Protein AF-A0A7S0IPT7-F1 (afdb_monomer)

Secondary structure (DSSP, 8-state):
-GGGT--HHHHHHHHHHHHHHHHHSSSSGGG-SS-TTS---TTSTTGGGG-S-------S-SSHHHHHHHHHHHHHTT---HHHHHHHHHHHHHTTSHHHHHHHHHHHHHTSHHHH--S-----SPPPP--------------------S---

Radius of gyration: 20.46 Å; Cα contacts (8 Å, |Δi|>4): 159; chains: 1; bounding box: 53×33×56 Å

Structure (mmCIF, N/CA/C/O backbone):
data_AF-A0A7S0IPT7-F1
#
_entry.id   AF-A0A7S0IPT7-F1
#
loop_
_atom_site.group_PDB
_atom_site.id
_atom_site.type_symbol
_atom_site.label_atom_id
_atom_site.label_alt_id
_atom_site.label_comp_id
_atom_site.label_asym_id
_atom_site.label_entity_id
_atom_site.label_seq_id
_atom_site.pdbx_PDB_ins_code
_atom_site.Cartn_x
_atom_site.Cartn_y
_atom_site.Cartn_z
_atom_site.occupancy
_atom_site.B_iso_or_equiv
_atom_site.auth_seq_id
_atom_site.auth_comp_id
_atom_site.auth_asym_id
_atom_site.auth_atom_id
_atom_site.pdbx_PDB_model_num
ATOM 1 N N . PRO A 1 1 ? -2.546 -7.735 19.022 1.00 50.34 1 PRO A N 1
ATOM 2 C CA . PRO A 1 1 ? -3.166 -6.712 18.146 1.00 50.34 1 PRO A CA 1
ATOM 3 C C . PRO A 1 1 ? -2.145 -5.600 17.912 1.00 50.34 1 PRO A C 1
ATOM 5 O O . PRO A 1 1 ? -1.880 -4.816 18.815 1.00 50.34 1 PRO A O 1
ATOM 8 N N . GLU A 1 2 ? -1.511 -5.587 16.744 1.00 48.88 2 GLU A N 1
ATOM 9 C CA . GLU A 1 2 ? -0.468 -4.605 16.399 1.00 48.88 2 GLU A CA 1
ATOM 10 C C . GLU A 1 2 ? -0.999 -3.163 16.504 1.00 48.88 2 GLU A C 1
ATOM 12 O O . GLU A 1 2 ? -0.309 -2.281 17.006 1.00 48.88 2 GLU A O 1
ATOM 17 N N . ALA A 1 3 ? -2.294 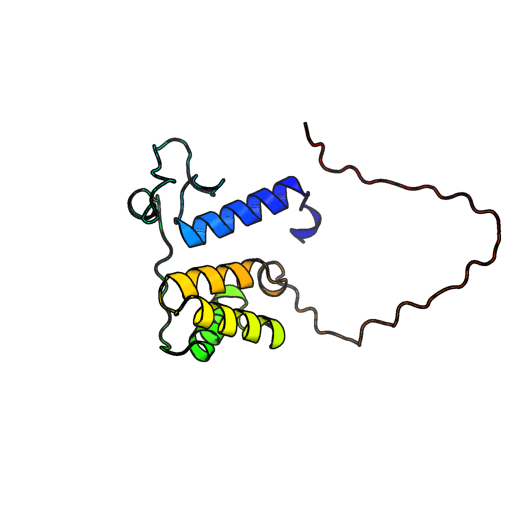-2.960 16.234 1.00 54.72 3 ALA A N 1
ATOM 18 C CA . ALA A 1 3 ? -3.002 -1.696 16.444 1.00 54.72 3 ALA A CA 1
ATOM 19 C C . ALA A 1 3 ? -3.095 -1.214 17.915 1.00 54.72 3 ALA A C 1
ATOM 21 O O . ALA A 1 3 ? -3.410 -0.052 18.142 1.00 54.72 3 ALA A O 1
ATOM 22 N N . GLN A 1 4 ? -2.824 -2.056 18.926 1.00 46.72 4 GLN A N 1
ATOM 23 C CA . GLN A 1 4 ? -2.736 -1.618 20.337 1.00 46.72 4 GLN A CA 1
ATOM 24 C C . GLN A 1 4 ? -1.348 -1.076 20.717 1.00 46.72 4 GLN A C 1
ATOM 26 O O . GLN A 1 4 ? -1.214 -0.447 21.763 1.00 46.72 4 GLN A O 1
ATOM 31 N N . LEU A 1 5 ? -0.330 -1.316 19.885 1.00 54.03 5 LEU A N 1
ATOM 32 C CA . LEU A 1 5 ? 1.025 -0.769 20.033 1.00 54.03 5 LEU A CA 1
ATOM 33 C C . LEU A 1 5 ? 1.265 0.434 19.103 1.00 54.03 5 LEU A C 1
ATOM 35 O O . LEU A 1 5 ? 2.322 1.058 19.161 1.00 54.03 5 LEU A O 1
ATOM 39 N N . GLY A 1 6 ? 0.282 0.767 18.260 1.00 62.12 6 GLY A N 1
ATOM 40 C CA . GLY A 1 6 ? 0.321 1.915 17.365 1.00 62.12 6 GLY A CA 1
ATOM 41 C C . GLY A 1 6 ? 0.202 3.222 18.140 1.00 62.12 6 GLY A C 1
ATOM 42 O O . GLY A 1 6 ? -0.899 3.696 18.412 1.00 62.12 6 GLY A O 1
ATOM 43 N N . THR A 1 7 ? 1.333 3.823 18.493 1.00 69.88 7 THR A N 1
ATOM 44 C CA . THR A 1 7 ? 1.368 5.256 18.803 1.00 69.88 7 THR A CA 1
ATOM 45 C C . THR A 1 7 ? 1.249 6.044 17.497 1.00 69.88 7 THR A C 1
ATOM 47 O O . THR A 1 7 ? 1.587 5.533 16.426 1.00 69.88 7 THR A O 1
ATOM 50 N N . ALA A 1 8 ? 0.769 7.289 17.563 1.00 77.62 8 ALA A N 1
ATOM 51 C CA . ALA A 1 8 ? 0.580 8.106 16.361 1.00 77.62 8 ALA A CA 1
ATOM 52 C C . ALA A 1 8 ? 1.849 8.202 15.478 1.00 77.62 8 ALA A C 1
ATOM 54 O O . ALA A 1 8 ? 1.720 7.988 14.274 1.00 77.62 8 ALA A O 1
ATOM 55 N N . PRO A 1 9 ? 3.070 8.393 16.026 1.00 78.94 9 PRO A N 1
ATOM 56 C CA . PRO A 1 9 ? 4.289 8.399 15.212 1.00 78.94 9 PRO A CA 1
ATOM 57 C C . PRO A 1 9 ? 4.564 7.069 14.501 1.00 78.94 9 PRO A C 1
ATOM 59 O O . PRO A 1 9 ? 4.957 7.058 13.339 1.00 78.94 9 PRO A O 1
ATOM 62 N N . HIS A 1 10 ? 4.331 5.932 15.164 1.00 80.38 10 HIS A N 1
ATOM 63 C CA . HIS A 1 10 ? 4.548 4.621 14.546 1.00 80.38 10 HIS A CA 1
ATOM 64 C C . HIS A 1 10 ? 3.539 4.330 13.434 1.00 80.38 10 HIS A C 1
ATOM 66 O O . HIS A 1 10 ? 3.912 3.737 12.426 1.00 80.38 10 HIS A O 1
ATOM 72 N N . LEU A 1 11 ? 2.290 4.776 13.590 1.00 82.12 11 LEU A N 1
ATOM 73 C CA . LEU A 1 11 ? 1.277 4.653 12.543 1.00 82.12 11 LEU A CA 1
ATOM 74 C C . LEU A 1 11 ? 1.636 5.509 11.329 1.00 82.12 11 LEU A C 1
ATOM 76 O O . LEU A 1 11 ? 1.622 4.995 10.220 1.00 82.12 11 LEU A O 1
ATOM 80 N N . VAL A 1 12 ? 2.019 6.773 11.526 1.00 85.69 12 VAL A N 1
ATOM 81 C CA . VAL A 1 12 ? 2.425 7.651 10.415 1.00 85.69 12 VAL A CA 1
ATOM 82 C C . VAL A 1 12 ? 3.640 7.084 9.682 1.00 85.69 12 VAL A C 1
ATOM 84 O O . VAL A 1 12 ? 3.604 6.969 8.462 1.00 85.69 12 VAL A O 1
ATOM 87 N N . ASN A 1 13 ? 4.668 6.635 10.407 1.00 86.31 13 ASN A N 1
ATOM 88 C CA . ASN A 1 13 ? 5.854 6.035 9.787 1.00 86.31 13 ASN A CA 1
ATOM 89 C C . ASN A 1 13 ? 5.522 4.748 9.023 1.00 86.31 13 ASN A C 1
ATOM 91 O O . ASN A 1 13 ? 6.102 4.484 7.975 1.00 86.31 13 ASN A O 1
ATOM 95 N N . TYR A 1 14 ? 4.583 3.945 9.527 1.00 88.06 14 TYR A N 1
ATOM 96 C CA . TYR A 1 14 ? 4.096 2.777 8.802 1.00 88.06 14 TYR A CA 1
ATOM 97 C C . TYR A 1 14 ? 3.381 3.176 7.504 1.00 88.06 14 TYR A C 1
ATOM 99 O O . TYR A 1 14 ? 3.670 2.603 6.458 1.00 88.06 14 TYR A O 1
ATOM 107 N N . LEU A 1 15 ? 2.496 4.176 7.554 1.00 89.00 15 LEU A N 1
ATOM 108 C CA . LEU A 1 15 ? 1.765 4.656 6.379 1.00 89.00 15 LEU A CA 1
ATOM 109 C C . LEU A 1 15 ? 2.699 5.242 5.316 1.00 89.00 15 LEU A C 1
ATOM 111 O O . LEU A 1 15 ? 2.600 4.862 4.150 1.00 89.00 15 LEU A O 1
ATOM 115 N N . ASN A 1 16 ? 3.639 6.097 5.723 1.00 90.19 16 ASN A N 1
ATOM 116 C CA . ASN A 1 16 ? 4.661 6.650 4.835 1.00 90.19 16 ASN A CA 1
ATOM 117 C C . ASN A 1 16 ? 5.513 5.530 4.228 1.00 90.19 16 ASN A C 1
ATOM 119 O O . ASN A 1 16 ? 5.726 5.490 3.019 1.00 90.19 16 ASN A O 1
ATOM 123 N N . GLY A 1 17 ? 5.920 4.560 5.048 1.00 91.38 17 GLY A N 1
ATOM 124 C CA . GLY A 1 17 ? 6.720 3.432 4.596 1.00 91.38 17 GLY A CA 1
ATOM 125 C C . GLY A 1 17 ? 6.016 2.543 3.568 1.00 91.38 17 GLY A C 1
ATOM 126 O O . GLY A 1 17 ? 6.627 2.156 2.571 1.00 91.38 17 GLY A O 1
ATOM 127 N N . VAL A 1 18 ? 4.730 2.240 3.775 1.00 92.56 18 VAL A N 1
ATOM 128 C CA . VAL A 1 18 ? 3.929 1.439 2.835 1.00 92.56 18 VAL A CA 1
ATOM 129 C C . VAL A 1 18 ? 3.649 2.212 1.546 1.00 92.56 18 VAL A C 1
ATOM 131 O O . VAL A 1 18 ? 3.828 1.652 0.465 1.00 92.56 18 VAL A O 1
ATOM 134 N N . SER A 1 19 ? 3.276 3.492 1.640 1.00 91.31 19 SER A N 1
ATOM 135 C CA . SER A 1 19 ? 3.071 4.351 0.466 1.00 91.31 19 SER A CA 1
ATOM 136 C C . SER A 1 19 ? 4.357 4.491 -0.356 1.00 91.31 19 SER A C 1
ATOM 138 O O . SER A 1 19 ? 4.353 4.277 -1.568 1.00 91.31 19 SER A O 1
ATOM 140 N N . SER A 1 20 ? 5.494 4.725 0.304 1.00 91.25 20 SER A N 1
ATOM 141 C CA . SER A 1 20 ? 6.806 4.772 -0.342 1.00 91.25 20 SER A CA 1
ATOM 142 C C . SER A 1 20 ? 7.167 3.454 -1.031 1.00 91.25 20 SER A C 1
ATOM 144 O O . SER A 1 20 ? 7.627 3.465 -2.172 1.00 91.25 20 SER A O 1
ATOM 146 N N . LEU A 1 21 ? 6.896 2.307 -0.394 1.00 91.81 21 LEU A N 1
ATOM 147 C CA . LEU A 1 21 ? 7.129 0.992 -0.997 1.00 91.81 21 LEU A CA 1
ATOM 148 C C . LEU A 1 21 ? 6.304 0.786 -2.276 1.00 91.81 21 LEU A C 1
ATOM 150 O O . LEU A 1 21 ? 6.814 0.211 -3.237 1.00 91.81 21 LEU A O 1
ATOM 154 N N . LEU A 1 22 ? 5.051 1.244 -2.289 1.00 91.38 22 LEU A N 1
ATOM 155 C CA . LEU A 1 22 ? 4.162 1.132 -3.446 1.00 91.38 22 LEU A CA 1
ATOM 156 C C . LEU A 1 22 ? 4.577 2.070 -4.586 1.00 91.38 22 LEU A C 1
ATOM 158 O O . LEU A 1 22 ? 4.547 1.661 -5.742 1.00 91.38 22 LEU A O 1
ATOM 162 N N . ARG A 1 23 ? 4.995 3.300 -4.268 1.00 89.25 23 ARG A N 1
ATOM 163 C CA . ARG A 1 23 ? 5.351 4.328 -5.262 1.00 89.25 23 ARG A CA 1
ATOM 164 C C . ARG A 1 23 ? 6.766 4.190 -5.815 1.00 89.25 23 ARG A C 1
ATOM 166 O O . ARG A 1 23 ? 6.988 4.442 -6.993 1.00 89.25 23 ARG A O 1
ATOM 173 N N . HIS A 1 24 ? 7.721 3.826 -4.962 1.00 87.75 24 HIS A N 1
ATOM 174 C CA . HIS A 1 24 ? 9.156 3.911 -5.257 1.00 87.75 24 HIS A CA 1
ATOM 175 C C . HIS A 1 24 ? 9.898 2.585 -5.079 1.00 87.75 24 HIS A C 1
ATOM 177 O O . HIS A 1 24 ? 11.090 2.509 -5.377 1.00 87.75 24 HIS A O 1
ATOM 183 N N . GLY A 1 25 ? 9.235 1.546 -4.565 1.00 89.31 25 GLY A N 1
ATOM 184 C CA . GLY A 1 25 ? 9.890 0.315 -4.132 1.00 89.31 25 GLY A CA 1
ATOM 185 C C . GLY A 1 25 ? 10.618 0.472 -2.792 1.00 89.31 25 GLY A C 1
ATOM 186 O O . GLY A 1 25 ? 10.446 1.440 -2.052 1.00 89.31 25 GLY A O 1
ATOM 187 N N . LEU A 1 26 ? 11.457 -0.507 -2.450 1.00 91.19 26 LEU A N 1
ATOM 188 C CA . LEU A 1 26 ? 12.229 -0.526 -1.209 1.00 91.19 26 LEU A CA 1
ATOM 189 C C . LEU A 1 26 ? 13.326 0.551 -1.246 1.00 91.19 26 LEU A C 1
ATOM 191 O O . LEU A 1 26 ? 14.469 0.308 -1.643 1.00 91.19 26 LEU A O 1
ATOM 195 N N . THR A 1 27 ? 12.954 1.757 -0.826 1.00 89.50 27 THR A N 1
ATOM 196 C CA . THR A 1 27 ? 13.793 2.958 -0.784 1.00 89.50 27 THR A CA 1
ATOM 197 C C . THR A 1 27 ? 13.587 3.705 0.530 1.00 89.50 27 THR A C 1
ATOM 199 O O . THR A 1 27 ? 12.653 3.423 1.273 1.00 89.50 27 THR A O 1
ATOM 202 N N . SER A 1 28 ?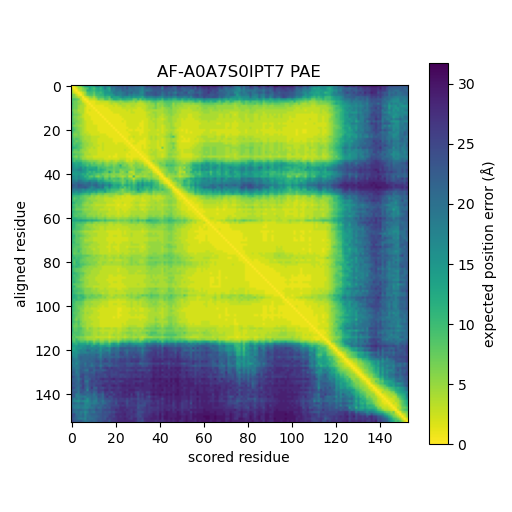 14.463 4.666 0.820 1.00 89.75 28 SER A N 1
ATOM 203 C CA . SER A 1 28 ? 14.271 5.627 1.912 1.00 89.75 28 SER A CA 1
ATOM 204 C C . SER A 1 28 ? 13.564 6.914 1.452 1.00 89.75 28 SER A C 1
ATOM 206 O O . SER A 1 28 ? 13.631 7.918 2.156 1.00 89.75 28 SER A O 1
ATOM 208 N N . CYS A 1 29 ? 12.986 6.944 0.244 1.00 87.38 29 CYS A N 1
ATOM 209 C CA . CYS A 1 29 ? 12.227 8.102 -0.241 1.00 87.38 29 CYS A CA 1
ATOM 210 C C . CYS A 1 29 ? 10.918 8.223 0.533 1.00 87.38 29 CYS A C 1
ATOM 212 O O . CYS A 1 29 ? 10.379 7.197 0.931 1.00 87.38 29 CYS A O 1
ATOM 214 N N . ASP A 1 30 ? 10.421 9.438 0.763 1.00 87.38 30 ASP A N 1
ATOM 215 C CA . ASP A 1 30 ? 9.156 9.685 1.475 1.00 87.38 30 ASP A CA 1
ATOM 216 C C . ASP A 1 30 ? 9.035 8.910 2.807 1.00 87.38 30 ASP A C 1
ATOM 218 O O . ASP A 1 30 ? 8.011 8.301 3.097 1.00 87.38 30 ASP A O 1
ATOM 222 N N . ASP A 1 31 ? 10.120 8.877 3.595 1.00 88.25 31 ASP A N 1
ATOM 223 C CA . ASP A 1 31 ? 10.237 8.108 4.849 1.00 88.25 31 ASP A CA 1
ATOM 224 C C . ASP A 1 31 ? 10.006 6.587 4.691 1.00 88.25 31 ASP A C 1
ATOM 226 O O . ASP A 1 31 ? 9.492 5.904 5.580 1.00 88.25 31 ASP A O 1
ATOM 230 N N . GLY A 1 32 ? 10.418 6.050 3.541 1.00 89.25 32 GLY A N 1
ATOM 231 C CA . GLY A 1 32 ? 10.315 4.642 3.169 1.00 89.25 32 GLY A CA 1
ATOM 232 C C . GLY A 1 32 ? 11.132 3.663 4.022 1.00 89.25 32 GLY A C 1
ATOM 233 O O . GLY A 1 32 ? 12.054 4.027 4.750 1.00 89.25 32 GLY A O 1
ATOM 234 N N . PHE A 1 33 ? 10.830 2.368 3.883 1.00 91.19 33 PHE A N 1
ATOM 235 C CA . PHE A 1 33 ? 11.465 1.289 4.659 1.00 91.19 33 PHE A CA 1
ATOM 236 C C . PHE A 1 33 ? 12.906 0.930 4.241 1.00 91.19 33 PHE A C 1
ATOM 238 O O . PHE A 1 33 ? 13.550 0.098 4.883 1.00 91.19 33 PHE A O 1
ATOM 245 N N . GLY A 1 34 ? 13.411 1.487 3.142 1.00 88.75 34 GLY A N 1
ATOM 246 C CA . GLY A 1 34 ? 14.734 1.181 2.603 1.00 88.75 34 GLY A CA 1
ATOM 247 C C . GLY A 1 34 ? 15.879 1.901 3.321 1.00 88.75 34 GLY A C 1
ATOM 248 O O . GLY A 1 34 ? 15.699 2.835 4.097 1.00 88.75 34 GLY A O 1
ATOM 249 N N . SER A 1 35 ? 17.113 1.481 3.034 1.00 84.50 35 SER A N 1
ATOM 250 C CA . SER A 1 35 ? 18.303 2.073 3.657 1.00 84.50 35 SER A CA 1
ATOM 251 C C . SER A 1 35 ? 18.568 3.503 3.165 1.00 84.50 35 SER A C 1
ATOM 253 O O . SER A 1 35 ? 18.646 3.741 1.957 1.00 84.50 35 SER A O 1
ATOM 255 N N . ALA A 1 36 ? 18.827 4.429 4.093 1.00 79.81 36 ALA A N 1
ATOM 256 C CA . ALA A 1 36 ? 19.300 5.785 3.789 1.00 79.81 36 ALA A CA 1
ATOM 257 C C . ALA A 1 36 ? 20.802 5.850 3.430 1.00 79.81 36 ALA A C 1
ATOM 259 O O . ALA A 1 36 ? 21.324 6.909 3.092 1.00 79.81 36 ALA A O 1
ATOM 260 N N . SER A 1 37 ? 21.529 4.728 3.500 1.00 77.94 37 SER A N 1
ATOM 261 C CA . SER A 1 37 ? 22.981 4.682 3.264 1.00 77.94 37 SER A CA 1
ATOM 262 C C . SER A 1 37 ? 23.375 4.774 1.784 1.00 77.94 37 SER A C 1
ATOM 264 O O . SER A 1 37 ? 24.560 4.873 1.472 1.00 77.94 37 SER A O 1
ATOM 266 N N . ARG A 1 38 ? 22.406 4.725 0.864 1.00 73.75 38 ARG A N 1
ATOM 267 C CA . ARG A 1 38 ? 22.608 4.915 -0.578 1.00 73.75 38 ARG A CA 1
ATOM 268 C C . ARG A 1 38 ? 21.954 6.223 -1.008 1.00 73.75 38 ARG A C 1
ATOM 270 O O . ARG A 1 38 ? 20.845 6.515 -0.573 1.00 73.75 38 ARG A O 1
ATOM 277 N N . MET A 1 39 ? 22.607 6.979 -1.896 1.00 72.62 39 MET A N 1
ATOM 278 C CA . MET A 1 39 ? 21.956 8.125 -2.540 1.00 72.62 39 MET A CA 1
ATOM 279 C C . MET A 1 39 ? 20.747 7.625 -3.332 1.00 72.62 39 MET A C 1
ATOM 281 O O . MET A 1 39 ? 20.890 6.808 -4.243 1.00 72.62 39 MET A O 1
ATOM 285 N N . ARG A 1 40 ? 19.561 8.109 -2.964 1.00 80.25 40 ARG A N 1
ATOM 286 C CA . ARG A 1 40 ? 18.310 7.847 -3.676 1.00 80.25 40 ARG A CA 1
ATOM 287 C C . ARG A 1 40 ? 17.969 9.042 -4.553 1.00 80.25 40 ARG A C 1
ATOM 289 O O . ARG A 1 40 ? 18.292 10.178 -4.210 1.00 80.25 40 ARG A O 1
ATOM 296 N N . ASN A 1 41 ? 17.292 8.791 -5.666 1.00 78.81 41 ASN A N 1
ATOM 297 C CA . ASN A 1 41 ? 16.791 9.848 -6.536 1.00 78.81 41 ASN A CA 1
ATOM 298 C C . ASN A 1 41 ? 15.295 10.082 -6.289 1.00 78.81 41 ASN A C 1
ATOM 300 O O . ASN A 1 41 ? 14.475 9.838 -7.167 1.00 78.81 41 ASN A O 1
ATOM 304 N N . CYS A 1 42 ? 14.944 10.533 -5.082 1.00 78.62 42 CYS A N 1
ATOM 305 C CA . CYS A 1 42 ? 13.545 10.698 -4.660 1.00 78.62 42 CYS A CA 1
ATOM 306 C C . CYS A 1 42 ? 12.797 11.817 -5.403 1.00 78.62 42 CYS A C 1
ATOM 308 O O . CYS A 1 42 ? 11.583 11.911 -5.312 1.00 78.62 42 CYS A O 1
ATOM 310 N N . GLY A 1 43 ? 13.511 12.665 -6.152 1.00 71.81 43 GLY A N 1
ATOM 311 C CA . GLY A 1 43 ? 12.908 13.662 -7.039 1.00 71.81 43 GLY A CA 1
ATOM 312 C C . GLY A 1 43 ? 12.547 13.121 -8.425 1.00 71.81 43 GLY A C 1
ATOM 313 O O . GLY A 1 43 ? 12.079 13.887 -9.265 1.00 71.81 43 GLY A O 1
ATOM 314 N N . ASN A 1 44 ? 12.804 11.838 -8.699 1.00 69.31 44 ASN A N 1
ATOM 315 C CA . ASN A 1 44 ? 12.523 11.212 -9.982 1.00 69.31 44 ASN A CA 1
ATOM 316 C C . ASN A 1 44 ? 11.398 10.172 -9.820 1.00 69.31 44 ASN A C 1
ATOM 318 O O . ASN A 1 44 ? 11.545 9.272 -8.994 1.00 69.31 44 ASN A O 1
ATOM 322 N N . PRO A 1 45 ? 10.315 10.237 -10.621 1.00 58.28 45 PRO A N 1
ATOM 323 C CA . PRO A 1 45 ? 9.224 9.255 -10.584 1.00 58.28 45 PRO A CA 1
ATOM 324 C C . PRO A 1 45 ? 9.667 7.818 -10.913 1.00 58.28 45 PRO A C 1
ATOM 326 O O . PRO A 1 45 ? 8.905 6.884 -10.719 1.00 58.28 45 PRO A O 1
ATOM 329 N N . SER A 1 46 ? 10.898 7.620 -11.393 1.00 57.44 46 SER A N 1
ATOM 330 C CA . SER A 1 46 ? 11.525 6.312 -11.616 1.00 57.44 46 SER A CA 1
ATOM 331 C C . SER A 1 46 ? 12.567 5.976 -10.540 1.00 57.44 46 SER A C 1
ATOM 333 O O . SER A 1 46 ? 13.639 5.441 -10.846 1.00 57.44 46 SER A O 1
ATOM 335 N N . ALA A 1 47 ? 12.287 6.304 -9.274 1.00 59.16 47 ALA A N 1
ATOM 336 C CA . ALA A 1 47 ? 13.133 5.930 -8.139 1.00 59.16 47 ALA A CA 1
ATOM 337 C C . ALA A 1 47 ? 13.351 4.404 -8.031 1.00 59.16 47 ALA A C 1
ATOM 339 O O . ALA A 1 47 ? 14.338 3.984 -7.427 1.00 59.16 47 ALA A O 1
ATOM 340 N N . GLU A 1 48 ? 12.523 3.595 -8.706 1.00 60.16 48 GLU A N 1
ATOM 341 C CA . GLU A 1 48 ? 12.654 2.138 -8.856 1.00 60.16 48 GLU A CA 1
ATOM 342 C C . GLU A 1 48 ? 14.057 1.682 -9.287 1.00 60.16 48 GLU A C 1
ATOM 344 O O . GLU A 1 48 ? 14.577 0.699 -8.765 1.00 60.16 48 GLU A O 1
ATOM 349 N N . GLY A 1 49 ? 14.724 2.415 -10.191 1.00 67.00 49 GLY A N 1
ATOM 350 C CA . GLY A 1 49 ? 16.085 2.075 -10.636 1.00 67.00 49 GLY A CA 1
ATOM 351 C C . GLY A 1 49 ? 17.150 2.226 -9.541 1.00 67.00 49 GLY A C 1
ATOM 352 O O . GLY A 1 49 ? 18.254 1.695 -9.657 1.00 67.00 49 GLY A O 1
ATOM 353 N N . PHE A 1 50 ? 16.809 2.940 -8.468 1.00 75.69 50 PHE A N 1
ATOM 354 C CA . PHE A 1 50 ? 17.618 3.123 -7.268 1.00 75.69 50 PHE A CA 1
ATOM 355 C C . PHE A 1 50 ? 17.014 2.405 -6.060 1.00 75.69 50 PHE A C 1
ATOM 357 O O . PHE A 1 50 ? 17.521 2.587 -4.951 1.00 75.69 50 PHE A O 1
ATOM 364 N N . ALA A 1 51 ? 15.950 1.623 -6.242 1.00 86.31 51 ALA A N 1
ATOM 365 C CA . ALA A 1 51 ? 15.355 0.823 -5.188 1.00 86.31 51 ALA A CA 1
ATOM 366 C C . ALA A 1 51 ? 16.176 -0.441 -4.948 1.00 86.31 51 ALA A C 1
ATOM 368 O O . ALA A 1 51 ? 16.744 -1.031 -5.865 1.00 86.31 51 ALA A O 1
ATOM 369 N N . ASP A 1 52 ? 16.237 -0.875 -3.691 1.00 88.25 52 ASP A N 1
ATOM 370 C CA . ASP A 1 52 ? 16.876 -2.151 -3.359 1.00 88.25 52 ASP A CA 1
ATOM 371 C C . ASP A 1 52 ? 15.970 -3.349 -3.723 1.00 88.25 52 ASP A C 1
ATOM 373 O O . ASP A 1 52 ? 16.417 -4.494 -3.723 1.00 88.25 52 ASP A O 1
ATOM 377 N N . GLY A 1 53 ? 14.705 -3.081 -4.062 1.00 88.31 53 GLY A N 1
ATOM 378 C CA . GLY A 1 53 ? 13.720 -4.033 -4.564 1.00 88.31 53 GLY A CA 1
ATOM 379 C C . GLY A 1 53 ? 12.428 -3.318 -4.961 1.00 88.31 53 GLY A C 1
ATOM 380 O O . GLY A 1 53 ? 12.183 -2.200 -4.518 1.00 88.31 53 GLY A O 1
ATOM 381 N N . ALA A 1 54 ? 11.598 -3.956 -5.780 1.00 88.44 54 ALA A N 1
ATOM 382 C CA . ALA A 1 54 ? 10.317 -3.411 -6.224 1.00 88.44 54 ALA A CA 1
ATOM 383 C C . ALA A 1 54 ? 9.249 -4.508 -6.265 1.00 88.44 54 ALA A C 1
ATOM 385 O O . ALA A 1 54 ? 9.566 -5.700 -6.351 1.00 88.44 54 ALA A O 1
ATOM 386 N N . LEU A 1 55 ? 7.983 -4.100 -6.195 1.00 89.69 55 LEU A N 1
ATOM 387 C CA . LEU A 1 55 ? 6.858 -5.006 -6.390 1.00 89.69 55 LEU A CA 1
ATOM 388 C C . LEU A 1 55 ? 6.758 -5.357 -7.876 1.00 89.69 55 LEU A C 1
ATOM 390 O O . LEU A 1 55 ? 6.817 -4.484 -8.733 1.00 89.69 55 LEU A O 1
ATOM 394 N N . SER A 1 56 ? 6.627 -6.646 -8.178 1.00 89.88 56 SER A N 1
ATOM 395 C CA . SER A 1 56 ? 6.613 -7.157 -9.556 1.00 89.88 56 SER A CA 1
ATOM 396 C C . SER A 1 56 ? 5.292 -7.810 -9.954 1.00 89.88 56 SER A C 1
ATOM 398 O O . SER A 1 56 ? 5.146 -8.267 -11.087 1.00 89.88 56 SER A O 1
ATOM 400 N N . TRP A 1 57 ? 4.339 -7.894 -9.024 1.00 93.81 57 TRP A N 1
ATOM 401 C CA . TRP A 1 57 ? 3.016 -8.421 -9.323 1.00 93.81 57 TRP A CA 1
ATOM 402 C C . TRP A 1 57 ? 2.282 -7.482 -10.283 1.00 93.81 57 TRP A C 1
ATOM 404 O O . TRP A 1 57 ? 2.304 -6.267 -10.106 1.00 93.81 57 TRP A O 1
ATOM 414 N N . ALA A 1 58 ? 1.609 -8.062 -11.272 1.00 92.94 58 ALA A N 1
ATOM 415 C CA . ALA A 1 58 ? 0.755 -7.348 -12.204 1.00 92.94 58 ALA A CA 1
ATOM 416 C C . ALA A 1 58 ? -0.589 -8.082 -12.325 1.00 92.94 58 ALA A C 1
ATOM 418 O O . ALA A 1 58 ? -0.603 -9.321 -12.282 1.00 92.94 58 ALA A O 1
ATOM 419 N N . PRO A 1 59 ? -1.703 -7.346 -12.484 1.00 94.50 59 PRO A N 1
ATOM 420 C CA . PRO A 1 59 ? -3.014 -7.952 -12.647 1.00 94.50 59 PRO A CA 1
ATOM 421 C C . PRO A 1 59 ? -3.089 -8.760 -13.942 1.00 94.50 59 PRO A C 1
ATOM 423 O O . PRO A 1 59 ? -2.433 -8.446 -14.940 1.00 94.50 59 PRO A O 1
ATOM 426 N N . ARG A 1 60 ? -3.911 -9.810 -13.924 1.00 94.94 60 ARG A N 1
ATOM 427 C CA . ARG A 1 60 ? -4.255 -10.581 -15.124 1.00 94.94 60 ARG A CA 1
ATOM 428 C C . ARG A 1 60 ? -5.494 -10.014 -15.801 1.00 94.94 60 ARG A C 1
ATOM 430 O O . ARG A 1 60 ? -5.617 -10.155 -17.017 1.00 94.94 60 ARG A O 1
ATOM 437 N N . SER A 1 61 ? -6.396 -9.402 -15.033 1.00 93.56 61 SER A N 1
ATOM 438 C CA . SER A 1 61 ? -7.545 -8.694 -15.584 1.00 93.56 61 SER A CA 1
ATOM 439 C C . SER A 1 61 ? -7.135 -7.393 -16.262 1.00 93.56 61 SER A C 1
ATOM 441 O O . SER A 1 61 ? -6.165 -6.744 -15.874 1.00 93.56 61 SER A O 1
ATOM 443 N N . ALA A 1 62 ? -7.901 -7.017 -17.283 1.00 87.00 62 ALA A N 1
ATOM 444 C CA . ALA A 1 62 ? -7.704 -5.776 -18.031 1.00 87.00 62 ALA A CA 1
ATOM 445 C C . ALA A 1 62 ? -8.695 -4.668 -17.628 1.00 87.00 62 ALA A C 1
ATOM 447 O O . ALA A 1 62 ? -8.547 -3.526 -18.055 1.00 87.00 62 ALA A O 1
ATOM 448 N N . ASP A 1 63 ? -9.716 -5.004 -16.842 1.00 92.44 63 ASP A N 1
ATOM 449 C CA . ASP A 1 63 ? -10.775 -4.118 -16.369 1.00 92.44 63 ASP A CA 1
ATOM 450 C C . ASP A 1 63 ? -10.629 -3.809 -14.872 1.00 92.44 63 ASP A C 1
ATOM 452 O O . ASP A 1 63 ? -10.101 -4.614 -14.103 1.00 92.44 63 ASP A O 1
ATOM 456 N N . ALA A 1 64 ? -11.123 -2.641 -14.457 1.00 94.75 64 ALA A N 1
ATOM 457 C CA . ALA A 1 64 ? -10.975 -2.136 -13.093 1.00 94.75 64 ALA A CA 1
ATOM 458 C C . ALA A 1 64 ? -11.585 -3.071 -12.034 1.00 94.75 64 ALA A C 1
ATOM 460 O O . ALA A 1 64 ? -10.957 -3.319 -11.004 1.00 94.75 64 ALA A O 1
ATOM 461 N N . ALA A 1 65 ? -12.765 -3.636 -12.312 1.00 95.31 65 ALA A N 1
ATOM 462 C CA . ALA A 1 65 ? -13.453 -4.545 -11.401 1.00 95.31 65 ALA A CA 1
ATOM 463 C C . ALA A 1 65 ? -12.632 -5.821 -11.151 1.00 95.31 65 ALA A C 1
ATOM 465 O O . ALA A 1 65 ? -12.402 -6.198 -10.000 1.00 95.31 65 ALA A O 1
ATOM 466 N N . GLY A 1 66 ? -12.117 -6.449 -12.213 1.00 95.44 66 GLY A N 1
ATOM 467 C CA . GLY A 1 66 ? -11.249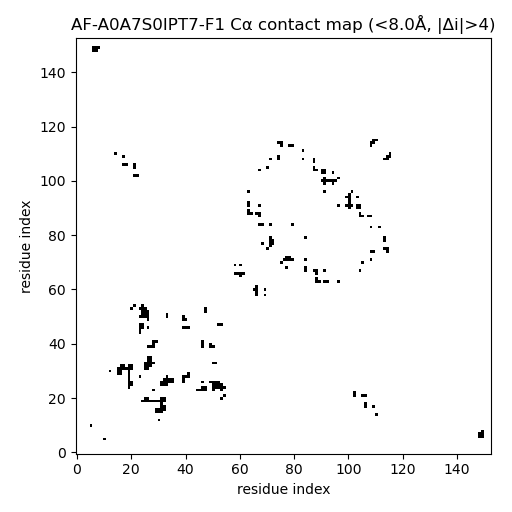 -7.618 -12.084 1.00 95.44 66 GLY A CA 1
ATOM 468 C C . GLY A 1 66 ? -9.926 -7.315 -11.370 1.00 95.44 66 GLY A C 1
ATOM 469 O O . GLY A 1 66 ? -9.474 -8.113 -10.549 1.00 95.44 66 GLY A O 1
ATOM 470 N N . VAL A 1 67 ? -9.323 -6.142 -11.603 1.00 95.75 67 VAL A N 1
ATOM 471 C CA . VAL A 1 67 ? -8.116 -5.710 -10.869 1.00 95.75 67 VAL A CA 1
ATOM 472 C C . VAL A 1 67 ? -8.410 -5.551 -9.374 1.00 95.75 67 VAL A C 1
ATOM 474 O O . VAL A 1 67 ? -7.638 -6.040 -8.544 1.00 95.75 67 VAL A O 1
ATOM 477 N N . ALA A 1 68 ? -9.527 -4.913 -9.016 1.00 94.69 68 ALA A N 1
ATOM 478 C CA . ALA A 1 68 ? -9.943 -4.740 -7.626 1.00 94.69 68 ALA A CA 1
ATOM 479 C C . ALA A 1 68 ? -10.222 -6.088 -6.933 1.00 94.69 68 ALA A C 1
ATOM 481 O O . ALA A 1 68 ? -9.849 -6.276 -5.771 1.00 94.69 68 ALA A O 1
ATOM 482 N N . GLU A 1 69 ? -10.811 -7.056 -7.644 1.00 95.44 69 GLU A N 1
ATOM 483 C CA . GLU A 1 69 ? -11.014 -8.420 -7.142 1.00 95.44 69 GLU A CA 1
ATOM 484 C C . GLU A 1 69 ? -9.678 -9.136 -6.885 1.00 95.44 69 GLU A C 1
ATOM 486 O O . GLU A 1 69 ? -9.468 -9.698 -5.805 1.00 95.44 69 GLU A O 1
ATOM 491 N N . GLU A 1 70 ? -8.738 -9.073 -7.833 1.00 96.31 70 GLU A N 1
ATOM 492 C CA . GLU A 1 70 ? -7.414 -9.679 -7.668 1.00 96.31 70 GLU A CA 1
ATOM 493 C C . GLU A 1 70 ? -6.646 -9.059 -6.488 1.00 96.31 70 GLU A C 1
ATOM 495 O O . GLU A 1 70 ? -6.070 -9.791 -5.674 1.00 96.31 70 GLU A O 1
ATOM 500 N N . LEU A 1 71 ? -6.684 -7.731 -6.339 1.00 95.00 71 LEU A N 1
ATOM 501 C CA . LEU A 1 71 ? -6.067 -7.026 -5.212 1.00 95.00 71 LEU A CA 1
ATOM 502 C C . LEU A 1 71 ? -6.732 -7.368 -3.872 1.00 95.00 71 LEU A C 1
ATOM 504 O O . LEU A 1 71 ? -6.036 -7.568 -2.873 1.00 95.00 71 LEU A O 1
ATOM 508 N N . SER A 1 72 ? -8.062 -7.489 -3.841 1.00 93.88 72 SER A N 1
ATOM 509 C CA . SER A 1 72 ? -8.805 -7.940 -2.660 1.00 93.88 72 SER A CA 1
ATOM 510 C C . SER A 1 72 ? -8.312 -9.313 -2.198 1.00 93.88 72 SER A C 1
ATOM 512 O O . SER A 1 72 ? -8.034 -9.509 -1.008 1.00 93.88 72 SER A O 1
ATOM 514 N N . VAL A 1 73 ? -8.120 -10.255 -3.123 1.00 93.44 73 VAL A N 1
ATOM 515 C CA . VAL A 1 73 ? -7.571 -11.578 -2.801 1.00 93.44 73 VAL A CA 1
ATOM 516 C C . VAL A 1 73 ? -6.129 -11.474 -2.311 1.00 93.44 73 VAL A C 1
ATOM 518 O O . VAL A 1 73 ? -5.811 -12.026 -1.258 1.00 93.44 73 VAL A O 1
ATOM 521 N N . LEU A 1 74 ? -5.268 -10.749 -3.025 1.00 93.94 74 LEU A N 1
ATOM 522 C CA . LEU A 1 74 ? -3.840 -10.670 -2.717 1.00 93.94 74 LEU A CA 1
ATOM 523 C C . LEU A 1 74 ? -3.565 -10.034 -1.349 1.00 93.94 74 LEU A C 1
ATOM 525 O O . LEU A 1 74 ? -2.760 -10.547 -0.575 1.00 93.94 74 LEU A O 1
ATOM 529 N N . LEU A 1 75 ? -4.229 -8.916 -1.058 1.00 92.44 75 LEU A N 1
ATOM 530 C CA . LEU A 1 75 ? -3.909 -8.076 0.094 1.00 92.44 75 LEU A CA 1
ATOM 531 C C . LEU A 1 75 ? -4.804 -8.375 1.299 1.00 92.44 75 LEU A C 1
ATOM 533 O O . LEU A 1 75 ? -4.366 -8.253 2.438 1.00 92.44 75 LEU A O 1
ATOM 537 N N . THR A 1 76 ? -6.045 -8.815 1.081 1.00 90.69 76 THR A N 1
ATOM 538 C CA . THR A 1 76 ? -7.007 -9.039 2.178 1.00 90.69 76 THR A CA 1
ATOM 539 C C . THR A 1 76 ? -7.485 -10.485 2.289 1.00 90.69 76 THR A C 1
ATOM 541 O O . THR A 1 76 ? -8.356 -10.777 3.109 1.00 90.69 76 THR A O 1
ATOM 544 N N . ALA A 1 77 ? -6.935 -11.408 1.489 1.00 90.44 77 ALA A N 1
ATOM 545 C CA . ALA A 1 77 ? -7.438 -12.777 1.342 1.00 90.44 77 ALA A CA 1
ATOM 546 C C . ALA A 1 77 ? -8.938 -12.826 0.983 1.00 90.44 77 ALA A C 1
ATOM 548 O O . ALA A 1 77 ? -9.667 -13.698 1.455 1.00 90.44 77 ALA A O 1
ATOM 549 N N . GLY A 1 78 ? -9.403 -11.858 0.185 1.00 89.25 78 GLY A N 1
ATOM 550 C CA . GLY A 1 78 ? -10.779 -11.777 -0.308 1.00 89.25 78 GLY A CA 1
ATOM 551 C C . GLY A 1 78 ? -11.780 -11.192 0.691 1.00 89.25 78 GLY A C 1
ATOM 552 O O . GLY A 1 78 ? -12.983 -11.348 0.508 1.00 89.25 78 GLY A O 1
ATOM 553 N N . ARG A 1 79 ? -11.311 -10.559 1.774 1.00 87.75 79 ARG A N 1
ATOM 554 C CA . ARG A 1 79 ? -12.177 -10.019 2.836 1.00 87.75 79 ARG A CA 1
ATOM 555 C C . ARG A 1 79 ? -12.608 -8.573 2.612 1.00 87.75 79 ARG A C 1
ATOM 557 O O . ARG A 1 79 ? -13.376 -8.064 3.427 1.00 87.75 79 ARG 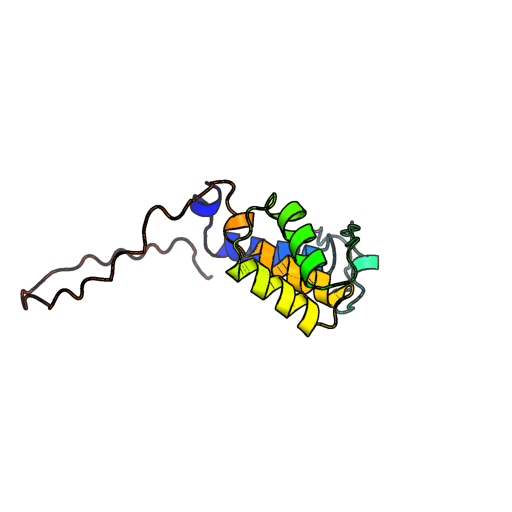A O 1
ATOM 564 N N . LEU A 1 80 ? -12.109 -7.913 1.568 1.00 89.94 80 LEU A N 1
ATOM 565 C CA . LEU A 1 80 ? -12.439 -6.525 1.271 1.00 89.94 80 LEU A CA 1
ATOM 566 C C . LEU A 1 80 ? -13.957 -6.365 1.118 1.00 89.94 80 LEU A C 1
ATOM 568 O O . LEU A 1 80 ? -14.592 -7.064 0.329 1.00 89.94 80 LEU A O 1
ATOM 572 N N . ASN A 1 81 ? -14.552 -5.463 1.900 1.00 88.81 81 ASN A N 1
ATOM 573 C CA . ASN A 1 81 ? -15.990 -5.229 1.821 1.00 88.81 81 ASN A CA 1
ATOM 574 C C . ASN A 1 81 ? -16.375 -4.535 0.497 1.00 88.81 81 ASN A C 1
ATOM 576 O O . ASN A 1 81 ? -15.552 -3.859 -0.117 1.00 88.81 81 ASN A O 1
ATOM 580 N N . ALA A 1 82 ? -17.643 -4.651 0.088 1.00 90.44 82 ALA A N 1
ATOM 581 C CA . ALA A 1 82 ? -18.115 -4.134 -1.201 1.00 90.44 82 ALA A CA 1
ATOM 582 C C . ALA A 1 82 ? -17.965 -2.608 -1.370 1.00 90.44 82 ALA A C 1
ATOM 584 O O . ALA A 1 82 ? -17.714 -2.144 -2.475 1.00 90.44 82 ALA A O 1
ATOM 585 N N . ALA A 1 83 ? -18.091 -1.823 -0.294 1.00 90.81 83 ALA A N 1
ATOM 586 C CA . ALA A 1 83 ? -17.924 -0.371 -0.370 1.00 90.81 83 ALA A CA 1
ATOM 587 C C . ALA A 1 83 ? -16.454 0.016 -0.596 1.00 90.81 83 ALA A C 1
ATOM 589 O O . ALA A 1 83 ? -16.168 0.879 -1.419 1.00 90.81 83 ALA A O 1
ATOM 590 N N . ASN A 1 84 ? -15.524 -0.656 0.087 1.00 91.00 84 ASN A N 1
ATOM 591 C CA . ASN A 1 84 ? -14.090 -0.459 -0.121 1.00 91.00 84 ASN A CA 1
ATOM 592 C C . ASN A 1 84 ? -13.652 -0.992 -1.492 1.00 91.00 84 ASN A C 1
ATOM 594 O O . ASN A 1 84 ? -12.837 -0.357 -2.147 1.00 91.00 84 ASN A O 1
ATOM 598 N N . ALA A 1 85 ? -14.217 -2.114 -1.950 1.00 92.25 85 ALA A N 1
ATOM 599 C CA . ALA A 1 85 ? -13.955 -2.647 -3.284 1.00 92.25 85 ALA A CA 1
ATOM 600 C C . ALA A 1 85 ? -14.368 -1.659 -4.387 1.00 92.25 85 ALA A C 1
ATOM 602 O O . ALA A 1 85 ? -13.592 -1.442 -5.311 1.00 92.25 85 ALA A O 1
ATOM 603 N N . GLN A 1 86 ? -15.524 -0.998 -4.242 1.00 95.12 86 GLN A N 1
ATOM 604 C CA . GLN A 1 86 ? -15.956 0.038 -5.183 1.00 95.12 86 GLN A CA 1
ATOM 605 C C . GLN A 1 86 ? -14.989 1.228 -5.209 1.00 95.12 86 GLN A C 1
ATOM 607 O O . GLN A 1 86 ? -14.628 1.689 -6.281 1.00 95.12 86 GLN A O 1
ATOM 612 N N . LEU A 1 87 ? -14.519 1.698 -4.046 1.00 95.06 87 LEU A N 1
ATOM 613 C CA . LEU A 1 87 ? -13.544 2.796 -3.988 1.00 95.06 87 LEU A CA 1
ATOM 614 C C . LEU A 1 87 ? -12.223 2.438 -4.682 1.00 95.06 87 LEU A C 1
ATOM 616 O O . LEU A 1 87 ? -11.632 3.278 -5.349 1.00 95.06 87 LEU A O 1
ATOM 620 N N . VAL A 1 88 ? -11.767 1.194 -4.530 1.00 95.06 88 VAL A N 1
ATOM 621 C CA . VAL A 1 88 ? -10.551 0.685 -5.182 1.00 95.06 88 VAL A CA 1
ATOM 622 C C . VAL A 1 88 ? -10.730 0.610 -6.699 1.00 95.06 88 VAL A C 1
ATOM 624 O O . VAL A 1 88 ? -9.827 1.000 -7.437 1.00 95.06 88 VAL A O 1
ATOM 627 N N . GLU A 1 89 ? -11.880 0.121 -7.165 1.00 96.62 89 GLU A N 1
ATOM 628 C CA . GLU A 1 89 ? -12.227 0.079 -8.588 1.00 96.62 89 GLU A CA 1
ATOM 629 C C . GLU A 1 89 ? -12.286 1.489 -9.194 1.00 96.62 89 GLU A C 1
ATOM 631 O O . GLU A 1 89 ? -11.654 1.749 -10.222 1.00 96.62 89 GLU A O 1
ATOM 636 N N . ASP A 1 90 ? -13.005 2.399 -8.532 1.00 96.38 90 ASP A N 1
ATOM 637 C CA . ASP A 1 90 ? -13.187 3.781 -8.971 1.00 96.38 90 ASP A CA 1
ATOM 638 C C . ASP A 1 90 ? -11.838 4.512 -9.057 1.00 96.38 90 ASP A C 1
ATOM 640 O O . ASP A 1 90 ? -11.572 5.190 -10.049 1.00 96.38 90 ASP A O 1
ATOM 644 N N . GLU A 1 91 ? -10.964 4.337 -8.060 1.00 95.50 91 GLU A N 1
ATOM 645 C CA . GLU A 1 91 ? -9.627 4.941 -8.032 1.00 95.50 91 GLU A CA 1
ATOM 646 C C . GLU A 1 91 ? -8.727 4.390 -9.143 1.00 95.50 91 GLU A C 1
ATOM 648 O O . GLU A 1 91 ? -8.086 5.157 -9.864 1.00 95.50 91 GLU A O 1
ATOM 653 N N . TYR A 1 92 ? -8.717 3.064 -9.337 1.00 95.81 92 TYR A N 1
ATOM 654 C CA . TYR A 1 92 ? -7.962 2.443 -10.426 1.00 95.81 92 TYR A CA 1
ATOM 655 C C . TYR A 1 92 ? -8.375 3.025 -11.784 1.00 95.81 92 TYR A C 1
ATOM 657 O O . TYR A 1 92 ? -7.524 3.335 -12.622 1.00 95.81 92 TYR A O 1
ATOM 665 N N . PHE A 1 93 ? -9.684 3.181 -12.000 1.00 95.19 93 PHE A N 1
ATOM 666 C CA . PHE A 1 93 ? -10.228 3.760 -13.223 1.00 95.19 93 PHE A CA 1
ATOM 667 C C . PHE A 1 93 ? -9.907 5.255 -13.357 1.00 95.19 93 PHE A C 1
ATOM 669 O O . PHE A 1 93 ? -9.518 5.698 -14.440 1.00 95.19 93 PHE A O 1
ATOM 676 N N . PHE A 1 94 ? -10.044 6.029 -12.277 1.00 95.12 94 PHE A N 1
ATOM 677 C CA . PHE A 1 94 ? -9.811 7.475 -12.258 1.00 95.12 94 PHE A CA 1
ATOM 678 C C . PHE A 1 94 ? -8.369 7.841 -12.630 1.00 95.12 94 PHE A C 1
ATOM 680 O O . PHE A 1 94 ? -8.148 8.762 -13.417 1.00 95.12 94 PHE A O 1
ATOM 687 N N . GLU A 1 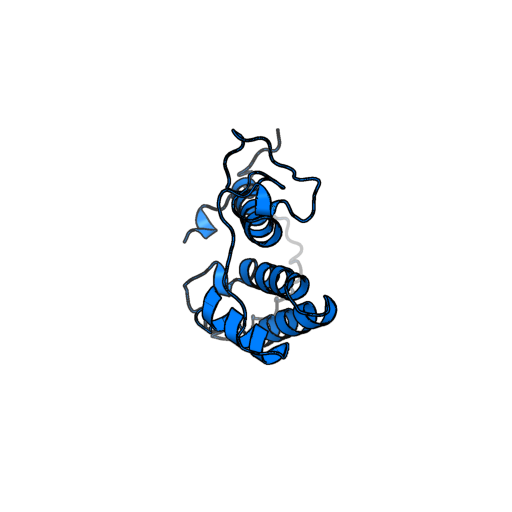95 ? -7.400 7.061 -12.155 1.00 94.38 95 GLU A N 1
ATOM 688 C CA . GLU A 1 95 ? -5.974 7.200 -12.480 1.00 94.38 95 GLU A CA 1
ATOM 689 C C . GLU A 1 95 ? -5.615 6.738 -13.909 1.00 94.38 95 GLU A C 1
ATOM 691 O O . GLU A 1 95 ? -4.454 6.782 -14.321 1.00 94.38 95 GLU A O 1
ATOM 696 N N . GLY A 1 96 ? -6.601 6.293 -14.695 1.00 92.19 96 GLY A N 1
ATOM 697 C CA . GLY A 1 96 ? -6.409 5.816 -16.065 1.00 92.19 96 GLY A CA 1
ATOM 698 C C . GLY A 1 96 ? -5.885 4.380 -16.160 1.00 92.19 96 GLY A C 1
ATOM 699 O O . GLY A 1 96 ? -5.469 3.953 -17.240 1.00 92.19 96 GLY A O 1
ATOM 700 N N . GLY A 1 97 ? -5.915 3.628 -15.055 1.00 90.25 97 GLY A N 1
ATOM 701 C CA . GLY A 1 97 ? -5.451 2.248 -14.963 1.00 90.25 97 GLY A CA 1
ATOM 702 C C . GLY A 1 97 ? -3.929 2.095 -15.033 1.00 90.25 97 GLY A C 1
ATOM 703 O O . GLY A 1 97 ? -3.156 2.969 -14.630 1.00 90.25 97 GLY A O 1
ATOM 704 N N . GLY A 1 98 ? -3.478 0.939 -15.527 1.00 91.12 98 GLY A N 1
ATOM 705 C CA . GLY A 1 98 ? -2.053 0.629 -15.652 1.00 91.12 98 GLY A CA 1
ATOM 706 C C . GLY A 1 98 ? -1.324 0.636 -14.305 1.00 91.12 98 GLY A C 1
ATOM 707 O O . GLY A 1 98 ? -1.881 0.224 -13.290 1.00 91.12 98 GLY A O 1
ATOM 708 N N . VAL A 1 99 ? -0.065 1.084 -14.303 1.00 89.88 99 VAL A N 1
ATOM 709 C CA . VAL A 1 99 ? 0.775 1.109 -13.091 1.00 89.88 99 VAL A CA 1
ATOM 710 C C . VAL A 1 99 ? 0.324 2.195 -12.108 1.00 89.88 99 VAL A C 1
ATOM 712 O O . VAL A 1 99 ? 0.259 1.912 -10.919 1.00 89.88 99 VAL A O 1
ATOM 715 N N . SER A 1 100 ? -0.046 3.395 -12.580 1.00 90.06 100 SER A N 1
ATOM 716 C CA . SER A 1 100 ? -0.511 4.486 -11.695 1.00 90.06 100 SER A CA 1
ATOM 717 C C . SER A 1 100 ? -1.768 4.077 -10.935 1.00 90.06 100 SER A C 1
ATOM 719 O O . SER A 1 100 ? -1.782 4.092 -9.706 1.00 90.06 100 SER A O 1
ATOM 721 N N . GLY A 1 101 ? -2.782 3.587 -11.661 1.00 93.75 101 GLY A N 1
ATOM 722 C CA . GLY A 1 101 ? -4.009 3.096 -11.042 1.00 93.75 101 GLY A CA 1
ATOM 723 C C . GLY A 1 101 ? -3.761 1.913 -10.114 1.00 93.75 101 GLY A C 1
ATOM 724 O O . GLY A 1 101 ? -4.374 1.836 -9.055 1.00 93.75 101 GLY A O 1
ATOM 725 N N . LEU A 1 102 ? -2.832 1.012 -10.458 1.00 94.00 102 LEU A N 1
ATOM 726 C CA . LEU A 1 102 ? -2.468 -0.107 -9.589 1.00 94.00 102 LEU A CA 1
ATOM 727 C C . LEU A 1 102 ? -1.856 0.368 -8.261 1.00 94.00 102 LEU A C 1
ATOM 729 O O . LEU A 1 102 ? -2.224 -0.152 -7.208 1.00 94.00 102 LEU A O 1
ATOM 733 N N . VAL A 1 103 ? -0.948 1.346 -8.306 1.00 92.75 103 VAL A N 1
ATOM 734 C CA . VAL A 1 103 ? -0.317 1.924 -7.111 1.00 92.75 103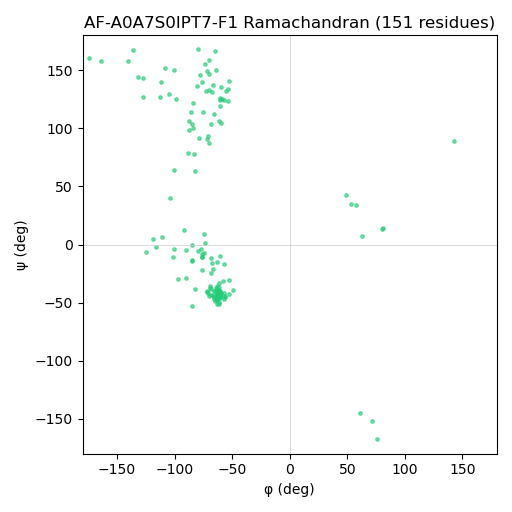 VAL A CA 1
ATOM 735 C C . VAL A 1 103 ? -1.365 2.599 -6.227 1.00 92.75 103 VAL A C 1
ATOM 737 O O . VAL A 1 103 ? -1.463 2.250 -5.051 1.00 92.75 103 VAL A O 1
ATOM 740 N N . SER A 1 104 ? -2.200 3.483 -6.783 1.00 93.62 104 SER A N 1
ATOM 741 C CA . SER A 1 104 ? -3.234 4.192 -6.011 1.00 93.62 104 SER A CA 1
ATOM 742 C C . SER A 1 104 ? -4.283 3.243 -5.417 1.00 93.62 104 SER A C 1
ATOM 744 O O . SER A 1 104 ? -4.626 3.338 -4.237 1.00 93.62 104 SER A O 1
ATOM 746 N N . ALA A 1 105 ? -4.741 2.256 -6.192 1.00 95.12 105 ALA A N 1
ATOM 747 C CA . ALA A 1 105 ? -5.687 1.243 -5.726 1.00 95.12 105 ALA A CA 1
ATOM 748 C C . ALA A 1 105 ? -5.109 0.386 -4.583 1.00 95.12 105 ALA A C 1
ATOM 750 O O . ALA A 1 105 ? -5.793 0.112 -3.592 1.00 95.12 105 ALA A O 1
ATOM 751 N N . ALA A 1 106 ? -3.840 -0.020 -4.688 1.00 94.31 106 ALA A N 1
ATOM 752 C CA . ALA A 1 106 ? -3.161 -0.768 -3.635 1.00 94.31 106 ALA A CA 1
ATOM 753 C C . ALA A 1 106 ? -2.971 0.076 -2.363 1.00 94.31 106 ALA A C 1
ATOM 755 O O . ALA A 1 106 ? -3.196 -0.439 -1.265 1.00 94.31 106 ALA A O 1
ATOM 756 N N . GLU A 1 107 ? -2.635 1.365 -2.488 1.00 93.31 107 GLU A N 1
ATOM 757 C CA . GLU A 1 107 ? -2.529 2.279 -1.342 1.00 93.31 107 GLU A CA 1
ATOM 758 C C . GLU A 1 107 ? -3.837 2.329 -0.548 1.00 93.31 107 GLU A C 1
ATOM 760 O O . GLU A 1 107 ? -3.817 2.128 0.671 1.00 93.31 107 GLU A O 1
ATOM 765 N N . LEU A 1 108 ? -4.983 2.478 -1.222 1.00 92.69 108 LEU A N 1
ATOM 766 C CA . LEU A 1 108 ? -6.294 2.469 -0.565 1.00 92.69 108 LEU A CA 1
ATOM 767 C C . LEU A 1 108 ? -6.545 1.186 0.237 1.00 92.69 108 LEU A C 1
ATOM 769 O O . LEU A 1 108 ? -7.035 1.251 1.367 1.00 92.69 108 LEU A O 1
ATOM 773 N N . ILE A 1 109 ? -6.175 0.020 -0.303 1.00 92.25 109 ILE A N 1
ATOM 774 C CA . ILE A 1 109 ? -6.353 -1.257 0.402 1.00 92.25 109 ILE A CA 1
ATOM 775 C C . ILE A 1 109 ? -5.437 -1.349 1.620 1.00 92.25 109 ILE A C 1
ATOM 777 O O . ILE A 1 109 ? -5.865 -1.848 2.659 1.00 92.25 109 ILE A O 1
ATOM 781 N N . THR A 1 110 ? -4.201 -0.853 1.541 1.00 89.25 110 THR A N 1
ATOM 782 C CA . THR A 1 110 ? -3.274 -0.914 2.684 1.00 89.25 110 THR A CA 1
ATOM 783 C C . THR A 1 110 ? -3.713 -0.060 3.875 1.00 89.25 110 THR A C 1
ATOM 785 O O . THR A 1 110 ? -3.337 -0.342 5.013 1.00 89.25 110 THR A O 1
ATOM 788 N N . LEU A 1 111 ? -4.572 0.934 3.634 1.00 83.62 111 LEU A N 1
ATOM 789 C CA . LEU A 1 111 ? -5.230 1.739 4.664 1.00 83.62 111 LEU A CA 1
ATOM 790 C C . LEU A 1 111 ? -6.510 1.090 5.210 1.00 83.62 111 LEU A C 1
ATOM 792 O O . LEU A 1 111 ? -7.047 1.531 6.231 1.00 83.62 111 LEU A O 1
ATOM 796 N N . ALA A 1 112 ? -7.019 0.057 4.540 1.00 85.25 112 ALA A N 1
ATOM 797 C CA . ALA A 1 112 ? -8.280 -0.565 4.885 1.00 85.25 112 ALA A CA 1
ATOM 798 C C . ALA A 1 112 ? -8.139 -1.460 6.136 1.00 85.25 112 ALA A C 1
ATOM 800 O O . ALA A 1 112 ? -7.161 -2.207 6.270 1.00 85.25 112 ALA A O 1
ATOM 801 N N . PRO A 1 113 ? -9.131 -1.460 7.051 1.00 81.81 113 PRO A N 1
ATOM 802 C CA . PRO A 1 113 ? -9.145 -2.344 8.219 1.00 81.81 113 PRO A CA 1
ATOM 803 C C . PRO A 1 113 ? -8.949 -3.828 7.882 1.00 81.81 113 PRO A C 1
ATOM 805 O O . PRO A 1 113 ? -8.403 -4.580 8.689 1.00 81.81 113 PRO A O 1
ATOM 808 N N . GLU A 1 114 ? -9.393 -4.259 6.703 1.00 85.19 114 GLU A N 1
ATOM 809 C CA . GLU A 1 114 ? -9.306 -5.636 6.214 1.00 85.19 114 GLU A CA 1
ATOM 810 C C . GLU A 1 114 ? -7.871 -6.092 5.913 1.00 85.19 114 GLU A C 1
ATOM 812 O O . GLU A 1 114 ? -7.598 -7.298 5.962 1.00 85.19 114 GLU A O 1
ATOM 817 N N . PHE A 1 115 ? -6.974 -5.139 5.633 1.00 86.75 115 PHE A N 1
ATOM 818 C CA . PHE A 1 115 ? -5.543 -5.362 5.444 1.00 86.75 115 PHE A CA 1
ATOM 819 C C . PHE A 1 115 ? -4.802 -5.367 6.784 1.00 86.75 115 PHE A C 1
ATOM 821 O O . PHE A 1 115 ? -4.118 -6.331 7.120 1.00 86.75 115 PHE A O 1
ATOM 828 N N . VAL A 1 116 ? -4.996 -4.320 7.594 1.00 81.19 116 VAL A N 1
ATOM 829 C CA . VAL A 1 116 ? -4.271 -4.140 8.868 1.00 81.19 116 VAL A CA 1
ATOM 830 C C . VAL A 1 116 ? -4.780 -5.032 10.004 1.00 81.19 116 VAL A C 1
ATOM 832 O O . VAL A 1 116 ? -4.158 -5.111 11.065 1.00 81.19 116 VAL A O 1
ATOM 835 N N . SER A 1 117 ? -5.920 -5.707 9.828 1.00 74.75 117 SER A N 1
ATOM 836 C CA . SER A 1 117 ? -6.449 -6.648 10.812 1.00 74.75 117 SER A CA 1
ATOM 837 C C . SER A 1 117 ? -6.754 -8.013 10.198 1.00 74.75 117 SER A C 1
ATOM 839 O O . SER A 1 117 ? -7.512 -8.159 9.243 1.00 74.75 117 SER A O 1
ATOM 841 N N . ALA A 1 118 ? -6.192 -9.056 10.810 1.00 64.19 118 ALA A N 1
ATOM 842 C CA . ALA A 1 118 ? -6.506 -10.446 10.476 1.00 64.19 118 ALA A CA 1
ATOM 843 C C . ALA A 1 118 ? -7.826 -10.933 11.113 1.00 64.19 118 ALA A C 1
ATOM 845 O O . ALA A 1 118 ? -8.259 -12.058 10.867 1.00 64.19 118 ALA A O 1
ATOM 846 N N . ALA A 1 119 ? -8.458 -10.120 11.967 1.00 59.22 119 ALA A N 1
ATOM 847 C CA . ALA A 1 119 ? -9.669 -10.498 12.684 1.00 59.22 119 ALA A CA 1
ATOM 848 C C . ALA A 1 119 ? -10.909 -10.269 11.811 1.00 59.22 119 ALA A C 1
ATOM 850 O O . ALA A 1 119 ? -11.202 -9.148 11.397 1.00 59.22 119 ALA A O 1
ATOM 851 N N . HIS A 1 120 ? -11.675 -11.332 11.574 1.00 56.78 120 HIS A N 1
ATOM 852 C CA . HIS A 1 120 ? -12.950 -11.249 10.875 1.00 56.78 120 HIS A CA 1
ATOM 853 C C . HIS A 1 120 ? -13.990 -10.580 11.792 1.00 56.78 120 HIS A C 1
ATOM 855 O O . HIS A 1 120 ? -14.664 -11.236 12.583 1.00 56.78 120 HIS A O 1
ATOM 861 N N . ASN A 1 121 ? -14.108 -9.255 11.718 1.00 54.25 121 ASN A N 1
ATOM 862 C CA . ASN A 1 121 ? -15.162 -8.518 12.412 1.00 54.25 121 ASN A CA 1
ATOM 863 C C . ASN A 1 121 ? -16.432 -8.550 11.556 1.00 54.25 121 ASN A C 1
ATOM 865 O O . ASN A 1 121 ? -16.740 -7.591 10.852 1.00 54.25 121 ASN A O 1
ATOM 869 N N . ALA A 1 122 ? -17.157 -9.672 11.572 1.00 59.50 122 ALA A N 1
ATOM 870 C CA . ALA A 1 122 ? -18.486 -9.711 10.972 1.00 59.50 122 ALA A CA 1
ATOM 871 C C . ALA A 1 122 ? -19.381 -8.683 11.696 1.00 59.50 122 ALA A C 1
ATOM 873 O O . ALA A 1 122 ? -19.469 -8.732 12.929 1.00 59.50 122 ALA A O 1
ATOM 874 N N . PRO A 1 123 ? -20.035 -7.744 10.986 1.00 57.53 123 PRO A N 1
ATOM 875 C CA . PRO A 1 123 ? -20.974 -6.823 11.609 1.00 57.53 123 PRO A CA 1
ATOM 876 C C . PRO A 1 123 ? -22.109 -7.626 12.252 1.00 57.53 123 PRO A C 1
ATOM 878 O O . PRO A 1 123 ? -22.971 -8.161 11.565 1.00 57.53 123 PRO A O 1
ATOM 881 N N . ALA A 1 124 ? -22.102 -7.744 13.579 1.00 60.91 124 ALA A N 1
ATOM 882 C CA . ALA A 1 124 ? -23.125 -8.511 14.289 1.00 60.91 124 ALA A CA 1
ATOM 883 C C . ALA A 1 124 ? -24.467 -7.757 14.373 1.00 60.91 124 ALA A C 1
ATOM 885 O O . ALA A 1 124 ? -25.511 -8.375 14.573 1.00 60.91 124 ALA A O 1
ATOM 886 N N . ALA A 1 125 ? -24.445 -6.425 14.236 1.00 67.75 125 ALA A N 1
ATOM 887 C CA . ALA A 1 125 ? -25.622 -5.561 14.255 1.00 67.75 125 ALA A CA 1
ATOM 888 C C . ALA A 1 125 ? -25.303 -4.164 13.680 1.00 67.75 125 ALA A C 1
ATOM 890 O O . ALA A 1 125 ? -24.142 -3.738 13.722 1.00 67.75 125 ALA A O 1
ATOM 891 N N . PRO A 1 126 ? -26.313 -3.405 13.209 1.00 75.19 126 PRO A N 1
ATOM 892 C CA . PRO A 1 126 ? -26.166 -1.977 12.953 1.00 75.19 126 PRO A CA 1
ATOM 893 C C . PRO A 1 126 ? -25.622 -1.267 14.194 1.00 75.19 126 PRO A C 1
ATOM 895 O O . PRO A 1 126 ? -26.031 -1.562 15.321 1.00 75.19 126 PRO A O 1
ATOM 898 N N . ARG A 1 127 ? -24.722 -0.298 13.996 1.00 66.62 127 ARG A N 1
ATOM 899 C CA . ARG A 1 127 ? -24.244 0.556 15.088 1.00 66.62 127 ARG A CA 1
ATOM 900 C C . ARG A 1 127 ? -25.453 1.175 15.791 1.00 66.62 127 ARG A C 1
ATOM 902 O O . ARG A 1 127 ? -26.260 1.844 15.147 1.00 66.62 127 ARG A O 1
ATOM 909 N N . ALA A 1 128 ? -25.570 0.963 17.104 1.00 78.31 128 ALA A N 1
ATOM 910 C CA . ALA A 1 128 ? -26.648 1.554 17.888 1.00 78.31 128 ALA A CA 1
ATOM 911 C C . ALA A 1 128 ? -26.666 3.074 17.677 1.00 78.31 128 ALA A C 1
ATOM 913 O O . ALA A 1 128 ? -25.613 3.722 17.725 1.00 78.31 128 ALA A O 1
ATOM 914 N N . GLN A 1 129 ? -27.851 3.642 17.435 1.00 74.06 129 GLN A N 1
ATOM 915 C CA . GLN A 1 129 ? -27.984 5.089 17.315 1.00 74.06 129 GLN A CA 1
ATOM 916 C C . GLN A 1 129 ? -27.428 5.745 18.579 1.00 74.06 129 GLN A C 1
ATOM 918 O O . GLN A 1 129 ? -27.729 5.326 19.701 1.00 74.06 129 GLN A O 1
ATOM 923 N N . LYS A 1 130 ? -26.589 6.769 18.393 1.00 67.88 130 LYS A N 1
ATOM 924 C CA . LYS A 1 130 ? -26.042 7.544 19.503 1.00 67.88 130 LYS A CA 1
ATOM 925 C C . LYS A 1 130 ? -27.224 8.178 20.230 1.00 67.88 130 LYS A C 1
ATOM 927 O O . LYS A 1 130 ? -27.851 9.096 19.712 1.00 67.88 130 LYS A O 1
ATOM 932 N N . ARG A 1 131 ? -27.558 7.655 21.409 1.00 72.50 131 ARG A N 1
ATOM 933 C CA . ARG A 1 131 ? -28.645 8.196 22.220 1.00 72.50 131 ARG A CA 1
ATOM 934 C C . ARG A 1 131 ? -28.224 9.597 22.649 1.00 72.50 131 ARG A C 1
ATOM 936 O O . ARG A 1 131 ? -27.248 9.747 23.383 1.00 72.50 131 ARG A O 1
ATOM 943 N N . VAL A 1 132 ? -28.910 10.616 22.143 1.00 72.38 132 VAL A N 1
ATOM 944 C CA . VAL A 1 132 ? -28.739 11.983 22.634 1.00 72.38 132 VAL A CA 1
ATOM 945 C C . VAL A 1 132 ? -29.300 11.982 24.050 1.00 72.38 132 VAL A C 1
ATOM 947 O O . VAL A 1 132 ? -30.505 11.869 24.250 1.00 72.38 132 VAL A O 1
ATOM 950 N N . VAL A 1 133 ? -28.411 11.977 25.040 1.00 75.25 133 VAL A N 1
ATOM 951 C CA . VAL A 1 133 ? -28.796 12.139 26.440 1.00 75.25 133 VAL A CA 1
ATOM 952 C C . VAL A 1 133 ? -28.865 13.637 26.684 1.00 75.25 133 VAL A C 1
ATOM 954 O O . VAL A 1 133 ? -27.847 14.323 26.583 1.00 75.25 133 VAL A O 1
ATOM 957 N N . GLU A 1 134 ? -30.061 14.152 26.961 1.00 76.56 134 GLU A N 1
ATOM 958 C CA . GLU A 1 134 ? -30.207 15.533 27.414 1.00 76.56 134 GLU A CA 1
ATOM 959 C C . GLU A 1 134 ? -29.432 15.725 28.721 1.00 76.56 134 GLU A C 1
ATOM 961 O O . GLU A 1 134 ? -29.460 14.879 29.621 1.00 76.56 134 GLU A O 1
ATOM 966 N N . SER A 1 135 ? -28.701 16.836 28.814 1.00 72.81 135 SER A N 1
ATOM 967 C CA . SER A 1 135 ? -27.954 17.178 30.020 1.00 72.81 135 SER A CA 1
ATOM 968 C C . SER A 1 135 ? -28.914 17.280 31.202 1.00 72.81 135 SER A C 1
ATOM 970 O O . SER A 1 135 ? -29.853 18.071 31.177 1.00 72.81 135 SER A O 1
ATOM 972 N N . SER A 1 136 ? -28.660 16.534 32.279 1.00 74.56 136 SER A N 1
ATOM 973 C CA . SER A 1 136 ? -29.509 16.562 33.476 1.00 74.56 136 SER A CA 1
ATOM 974 C C . SER A 1 136 ? -29.333 17.836 34.321 1.00 74.56 136 SER A C 1
ATOM 976 O O . SER A 1 136 ? -29.775 17.860 35.469 1.00 74.56 136 SER A O 1
ATOM 978 N N . GLY A 1 137 ? -28.602 18.845 33.823 1.00 74.44 137 GLY A N 1
ATOM 979 C CA . GLY A 1 137 ? -28.361 20.134 34.488 1.00 74.44 137 GLY A CA 1
ATOM 980 C C . GLY A 1 137 ? -27.598 20.056 35.815 1.00 74.44 137 GLY A C 1
ATOM 981 O O . GLY A 1 137 ? -27.484 21.053 36.524 1.00 74.44 137 GLY A O 1
ATOM 982 N N . ARG A 1 138 ? -27.085 18.879 36.189 1.00 77.75 138 ARG A N 1
ATOM 983 C CA . ARG A 1 138 ? -26.396 18.675 37.466 1.00 77.75 138 ARG A CA 1
ATOM 984 C C . ARG A 1 138 ? -24.952 19.165 37.355 1.00 77.75 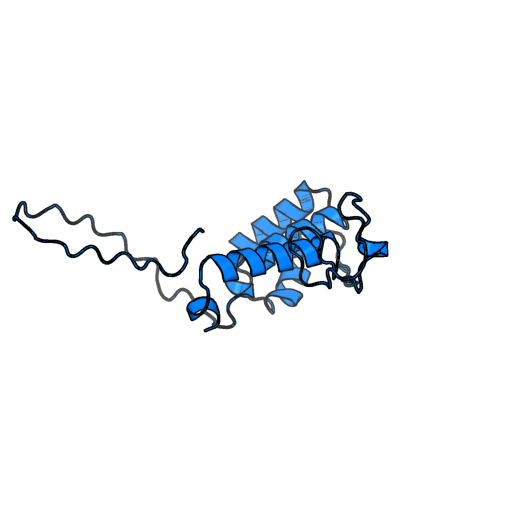138 ARG A C 1
ATOM 986 O O . ARG A 1 138 ? -24.296 18.837 36.366 1.00 77.75 138 ARG A O 1
ATOM 993 N N . PRO A 1 139 ? -24.425 19.887 38.361 1.00 75.31 139 PRO A N 1
ATOM 994 C CA . PRO A 1 139 ? -23.003 20.189 38.411 1.00 75.31 139 PRO A CA 1
ATOM 995 C C . PRO A 1 139 ? -22.224 18.873 38.485 1.00 75.31 139 PRO A C 1
ATOM 997 O O . PRO A 1 139 ? -22.471 18.039 39.357 1.00 75.31 139 PRO A O 1
ATOM 1000 N N . TYR A 1 140 ? -21.300 18.678 37.551 1.00 68.94 140 TYR A N 1
ATOM 1001 C CA . TYR A 1 140 ? -20.468 17.485 37.461 1.00 68.94 140 TYR A CA 1
ATOM 1002 C C . TYR A 1 140 ? -18.999 17.898 37.396 1.00 68.94 140 TYR A C 1
ATOM 1004 O O . TYR A 1 140 ? -18.648 18.923 36.814 1.00 68.94 140 TYR A O 1
ATOM 1012 N N . LYS A 1 141 ? -18.136 17.111 38.03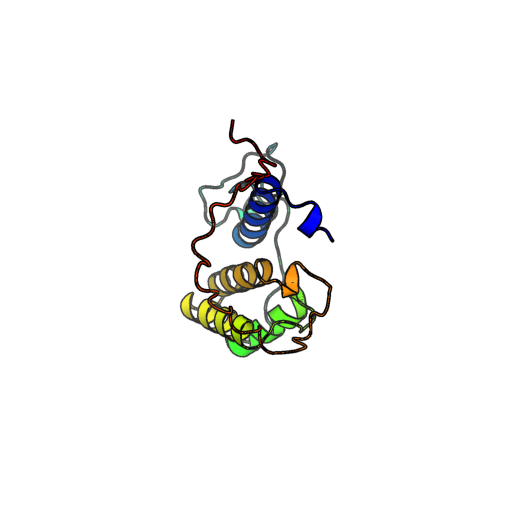9 1.00 57.62 141 LYS A N 1
ATOM 1013 C CA . LYS A 1 141 ? -16.682 17.229 37.913 1.00 57.62 141 LYS A CA 1
ATOM 1014 C C . LYS A 1 141 ? -16.232 16.180 36.907 1.00 57.62 141 LYS A C 1
ATOM 1016 O O . LYS A 1 141 ? -16.536 15.003 37.086 1.00 57.62 141 LYS A O 1
ATOM 1021 N N . VAL A 1 142 ? -15.525 16.601 35.865 1.00 66.94 142 VAL A N 1
ATOM 1022 C CA . VAL A 1 142 ? -14.917 15.691 34.889 1.00 66.94 142 VAL A CA 1
ATOM 1023 C C . VAL A 1 142 ? -13.428 15.627 35.157 1.00 66.94 142 VAL A C 1
ATOM 1025 O O . VAL A 1 142 ? -12.768 16.661 35.226 1.00 66.94 142 VAL A O 1
ATOM 1028 N N . ALA A 1 143 ? -12.900 14.414 35.263 1.00 50.91 143 ALA A N 1
ATOM 1029 C CA . ALA A 1 143 ? -11.487 14.170 35.041 1.00 50.91 143 ALA A CA 1
ATOM 1030 C C . ALA A 1 143 ? -11.301 13.927 33.540 1.00 50.91 143 ALA A C 1
ATOM 1032 O O . ALA A 1 143 ? -11.719 12.894 33.018 1.00 50.91 143 ALA A O 1
ATOM 1033 N N . ILE A 1 144 ? -10.737 14.905 32.832 1.00 65.06 144 ILE A N 1
ATOM 1034 C CA . ILE A 1 144 ? -10.330 14.720 31.440 1.00 65.06 144 ILE A CA 1
ATOM 1035 C C . ILE A 1 144 ? -8.934 14.109 31.488 1.00 65.06 144 ILE A C 1
ATOM 1037 O O . ILE A 1 144 ? -7.960 14.796 31.788 1.00 65.06 144 ILE A O 1
ATOM 1041 N N . VAL A 1 145 ? -8.840 12.807 31.239 1.00 48.34 145 VAL A N 1
ATOM 1042 C CA . VAL A 1 145 ? -7.549 12.134 31.084 1.00 48.34 145 VAL A CA 1
ATOM 1043 C C . VAL A 1 145 ? -7.154 12.253 29.618 1.00 48.34 145 VAL A C 1
ATOM 1045 O O . VAL A 1 145 ? -7.649 11.507 28.774 1.00 48.34 145 VAL A O 1
ATOM 1048 N N . LEU A 1 146 ? -6.289 13.219 29.304 1.00 49.34 146 LEU A N 1
ATOM 1049 C CA . LEU A 1 146 ? -5.583 13.221 28.027 1.00 49.34 146 LEU A CA 1
ATOM 1050 C C . LEU A 1 146 ? -4.477 12.167 28.089 1.00 49.34 146 LEU A C 1
ATOM 1052 O O . LEU A 1 146 ? -3.508 12.313 28.831 1.00 49.34 146 LEU A O 1
ATOM 1056 N N . PHE A 1 147 ? -4.607 11.120 27.281 1.00 44.59 147 PHE A N 1
ATOM 1057 C CA . PHE A 1 147 ? -3.497 10.223 26.987 1.00 44.59 147 PHE A CA 1
ATOM 1058 C C . PHE A 1 147 ? -2.592 10.882 25.943 1.00 44.59 147 PHE A C 1
ATOM 1060 O O . PHE A 1 147 ? -2.799 10.736 24.742 1.00 44.59 147 PHE A O 1
ATOM 1067 N N . LEU A 1 148 ? -1.587 11.620 26.412 1.00 60.00 148 LEU A N 1
ATOM 1068 C CA . LEU A 1 148 ? -0.515 12.172 25.583 1.00 60.00 148 LEU A C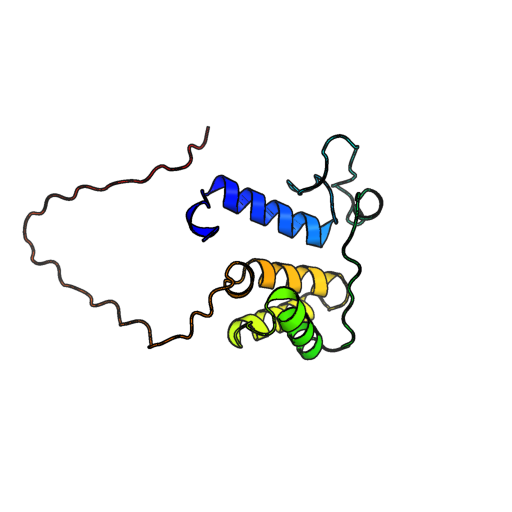A 1
ATOM 1069 C C . LEU A 1 148 ? 0.567 11.100 25.344 1.00 60.00 148 LEU A C 1
ATOM 1071 O O . LEU A 1 148 ? 1.696 11.237 25.801 1.00 60.00 148 LEU A O 1
ATOM 1075 N N . ASN A 1 149 ? 0.224 9.999 24.670 1.00 44.03 149 ASN A N 1
ATOM 1076 C CA . ASN A 1 149 ? 1.220 9.016 24.223 1.00 44.03 149 ASN A CA 1
ATOM 1077 C C . ASN A 1 149 ? 1.761 9.402 22.837 1.00 44.03 149 ASN A C 1
ATOM 1079 O O . ASN A 1 149 ? 1.360 8.836 21.820 1.00 44.03 149 ASN A O 1
ATOM 1083 N N . GLY A 1 150 ? 2.678 10.373 22.830 1.00 43.31 150 GLY A N 1
ATOM 1084 C CA . GLY A 1 150 ? 3.461 10.780 21.659 1.00 43.31 150 GLY A CA 1
ATOM 1085 C C . GLY A 1 150 ? 3.685 12.286 21.631 1.00 43.31 150 GLY A C 1
ATOM 1086 O O . GLY A 1 150 ? 2.861 13.015 21.088 1.00 43.31 150 GLY A O 1
ATOM 1087 N N . GLY A 1 151 ? 4.772 12.741 22.259 1.00 43.31 151 GLY A N 1
ATOM 1088 C CA . GLY A 1 151 ? 5.206 14.133 22.214 1.00 43.31 151 GLY A CA 1
ATOM 1089 C C . GLY A 1 151 ? 5.666 14.514 20.811 1.00 43.31 151 GLY A C 1
ATOM 1090 O O . GLY A 1 151 ? 6.435 13.784 20.193 1.00 43.31 151 GLY A O 1
ATOM 1091 N N . ALA A 1 152 ? 5.167 15.647 20.328 1.00 40.53 152 ALA A N 1
ATOM 1092 C CA . ALA A 1 152 ? 5.845 16.432 19.315 1.00 40.53 152 ALA A CA 1
ATOM 1093 C C . ALA A 1 152 ? 6.857 17.330 20.044 1.00 40.53 152 ALA A C 1
ATOM 1095 O O . ALA A 1 152 ? 6.458 18.322 20.657 1.00 40.53 152 ALA A O 1
ATOM 1096 N N . ASP A 1 153 ? 8.121 16.917 20.026 1.00 37.94 153 ASP A N 1
ATOM 1097 C CA . ASP A 1 153 ? 9.312 17.777 20.011 1.00 37.94 153 ASP A CA 1
ATOM 1098 C C . ASP A 1 153 ? 10.329 17.105 19.078 1.00 37.94 153 ASP A C 1
ATOM 1100 O O . ASP A 1 153 ? 10.637 15.913 19.332 1.00 37.94 153 ASP A O 1
#

Solvent-accessible surface area (backbone atoms only — not comparable to full-atom values): 9282 Å² total; per-residue (Å²): 113,73,78,81,71,53,36,65,68,58,46,50,48,48,51,33,17,52,50,20,34,60,69,29,12,39,21,43,41,72,64,15,81,24,69,76,89,52,90,66,50,71,91,41,93,67,24,50,86,60,24,84,41,68,85,80,86,72,72,88,50,93,48,44,65,52,36,33,52,52,47,25,38,72,63,31,73,58,57,56,50,72,71,60,40,48,54,28,20,52,43,14,49,72,57,71,31,71,68,62,5,50,38,56,24,50,49,56,46,66,72,30,68,49,45,78,35,93,69,85,77,71,81,89,63,81,80,74,77,81,75,83,73,77,79,84,82,65,93,76,87,80,85,82,80,80,82,79,68,69,81,92,126

pLDDT: mean 80.25, std 15.34, range [37.94, 96.62]

Mean predicted aligned error: 11.74 Å

Sequence (153 aa):
PEAQLGTAPHLVNYLNGVSSLLRHGLTSCDDGFGSASRMRNCGNPSAEGFADGALSWAPRSADAAGVAEELSVLLTAGRLNAANAQLVEDEYFFEGGGVSGLVSAAELITLAPEFVSAAHNAPAAPRAQKRVVESSGRPYKVAIVLFLNGGAD

Foldseek 3Di:
DVVVVDDPVNVVLVLQQLLCCLQQNQDCASSHNHDPPDDFPNVDSNSVVVHPDHDDDDFPDPALLSLLQVLCCVQQVVLDDPVLSVVLSVQCVVLVHDSSSNSRSNSSSCPDPSRVDPDPPDPPDPDPPPPPDPDPPDDDDDDDDDPPPDDDD

Organism: NCBI:txid127549